Protein AF-A0A6N6WNL1-F1 (afdb_monomer)

pLDDT: mean 95.26, std 5.89, range [54.28, 98.38]

Structure (mmCIF, N/CA/C/O backbone):
data_AF-A0A6N6WNL1-F1
#
_entry.id   AF-A0A6N6WNL1-F1
#
loop_
_atom_site.group_PDB
_atom_site.id
_atom_site.type_symbol
_atom_site.label_atom_id
_atom_site.label_alt_id
_atom_site.label_comp_id
_atom_site.label_asym_id
_atom_site.label_entity_id
_atom_site.label_seq_id
_atom_site.pdbx_PDB_ins_code
_atom_site.Cartn_x
_atom_site.Cartn_y
_atom_site.Cartn_z
_atom_site.occupancy
_atom_site.B_iso_or_equiv
_atom_site.auth_seq_id
_atom_site.auth_comp_id
_atom_site.auth_asym_id
_atom_site.auth_atom_id
_atom_site.pdbx_PDB_model_num
ATOM 1 N N . VAL A 1 1 ? -6.130 -13.171 14.166 1.00 95.88 1 VAL A N 1
ATOM 2 C CA . VAL A 1 1 ? -7.103 -13.820 15.067 1.00 95.88 1 VAL A CA 1
ATOM 3 C C . VAL A 1 1 ? -6.305 -14.293 16.251 1.00 95.88 1 VAL A C 1
ATOM 5 O O . VAL A 1 1 ? -5.308 -14.968 16.035 1.00 95.88 1 VAL A O 1
ATOM 8 N N . GLU A 1 2 ? -6.684 -13.873 17.445 1.00 97.56 2 GLU A N 1
ATOM 9 C CA . GLU A 1 2 ? -5.993 -14.223 18.682 1.00 97.56 2 GLU A CA 1
ATOM 10 C C . GLU A 1 2 ? -6.581 -15.492 19.305 1.00 97.56 2 GLU A C 1
ATOM 12 O O . GLU A 1 2 ? -7.674 -15.935 18.948 1.00 97.56 2 GLU A O 1
ATOM 17 N N . HIS A 1 3 ? -5.864 -16.082 20.262 1.00 97.12 3 HIS A N 1
ATOM 18 C CA . HIS A 1 3 ? -6.266 -17.338 20.908 1.00 97.12 3 HIS A CA 1
ATOM 19 C C . HIS A 1 3 ? -7.615 -17.275 21.639 1.00 97.12 3 HIS A C 1
ATOM 21 O O . HIS A 1 3 ? -8.263 -18.302 21.808 1.00 97.12 3 HIS A O 1
ATOM 27 N N . ASN A 1 4 ? -8.05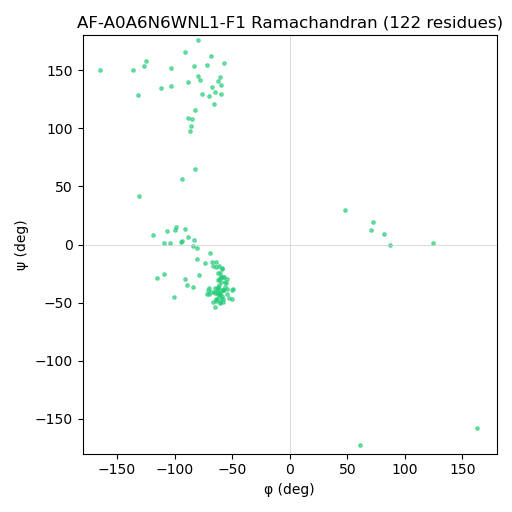1 -16.087 22.058 1.00 97.31 4 ASN A N 1
ATOM 28 C CA . ASN A 1 4 ? -9.356 -15.867 22.686 1.00 97.31 4 ASN A CA 1
ATOM 29 C C . ASN A 1 4 ? -10.503 -15.692 21.665 1.00 97.31 4 ASN A C 1
ATOM 31 O O . ASN A 1 4 ? -11.627 -15.377 22.056 1.00 97.31 4 ASN A O 1
ATOM 35 N N . GLY A 1 5 ? -10.215 -15.831 20.369 1.00 97.75 5 GLY A N 1
ATOM 36 C CA . GLY A 1 5 ? -11.161 -15.635 19.276 1.00 97.75 5 GLY A CA 1
ATOM 37 C C . GLY A 1 5 ? -11.269 -14.193 18.778 1.00 97.75 5 GLY A C 1
ATOM 38 O O . GLY A 1 5 ? -12.026 -13.945 17.839 1.00 97.75 5 GLY A O 1
ATOM 39 N N . ASP A 1 6 ? -10.537 -13.233 19.352 1.00 98.06 6 ASP A N 1
ATOM 40 C CA . ASP A 1 6 ? -10.593 -11.845 18.892 1.00 98.06 6 ASP A CA 1
ATOM 41 C C . ASP A 1 6 ? -10.006 -11.695 17.487 1.00 98.06 6 ASP A C 1
ATOM 43 O O . ASP A 1 6 ? -8.945 -12.227 17.144 1.00 98.06 6 ASP A O 1
ATOM 47 N N . VAL A 1 7 ? -10.709 -10.937 16.653 1.00 98.06 7 VAL A N 1
ATOM 48 C CA . VAL A 1 7 ? -10.313 -10.664 15.273 1.00 98.06 7 VAL A CA 1
ATOM 49 C C . VAL A 1 7 ? -9.938 -9.198 15.152 1.00 98.06 7 VAL A C 1
ATOM 51 O O . VAL A 1 7 ? -10.645 -8.320 15.639 1.00 98.06 7 VAL A O 1
ATOM 54 N N . TYR A 1 8 ? -8.819 -8.939 14.482 1.00 98.12 8 TYR A N 1
ATOM 55 C CA . TYR A 1 8 ? -8.274 -7.607 14.242 1.00 98.12 8 TYR A CA 1
ATOM 56 C C . TYR A 1 8 ? -8.072 -7.390 12.746 1.00 98.12 8 TYR A C 1
ATOM 58 O O . TYR A 1 8 ? -7.913 -8.347 11.986 1.00 98.12 8 TYR A O 1
ATOM 66 N N . ALA A 1 9 ? -8.026 -6.124 12.340 1.00 97.50 9 ALA A N 1
ATOM 67 C CA . ALA A 1 9 ? -7.916 -5.719 10.941 1.00 97.50 9 ALA A CA 1
ATOM 68 C C . ALA A 1 9 ? -6.631 -6.193 10.226 1.00 97.50 9 ALA A C 1
ATOM 70 O O . ALA A 1 9 ? -6.626 -6.362 9.004 1.00 97.50 9 ALA A O 1
ATOM 71 N N . CYS A 1 10 ? -5.527 -6.352 10.965 1.00 96.81 10 CYS A N 1
ATOM 72 C CA . CYS A 1 10 ? -4.204 -6.741 10.465 1.00 96.81 10 CYS A CA 1
ATOM 73 C C . CYS A 1 10 ? -3.310 -7.170 11.641 1.00 96.81 10 CYS A C 1
ATOM 75 O O . CYS A 1 10 ? -3.437 -6.644 12.745 1.00 96.81 10 CYS A O 1
ATOM 77 N N . ASP A 1 11 ? -2.369 -8.074 11.388 1.00 96.44 11 ASP A N 1
ATOM 78 C CA . ASP A 1 11 ? -1.333 -8.533 12.326 1.00 96.44 11 ASP A CA 1
ATOM 79 C C . ASP A 1 11 ? -0.431 -7.404 12.865 1.00 96.44 11 ASP A C 1
ATOM 81 O O . ASP A 1 11 ? 0.038 -7.459 13.996 1.00 96.44 11 ASP A O 1
ATOM 85 N N . HIS A 1 12 ? -0.239 -6.321 12.108 1.00 96.25 12 HIS A N 1
ATOM 86 C CA . HIS A 1 12 ? 0.492 -5.132 12.573 1.00 96.25 12 HIS A CA 1
ATOM 87 C C . HIS A 1 12 ? -0.360 -4.128 13.378 1.00 96.25 12 HIS A C 1
ATOM 89 O O . HIS A 1 12 ? 0.153 -3.088 13.821 1.00 96.25 12 HIS A O 1
ATOM 95 N N . TYR A 1 13 ? -1.653 -4.420 13.540 1.00 96.25 13 TYR A N 1
ATOM 96 C CA . TYR A 1 13 ? -2.671 -3.554 14.137 1.00 96.25 13 TYR A CA 1
ATOM 97 C C . TYR A 1 13 ? -3.494 -4.300 15.202 1.00 96.25 13 TYR A C 1
ATOM 99 O O . TYR A 1 13 ? -4.704 -4.131 15.293 1.00 96.25 13 TYR A O 1
ATOM 107 N N . VAL A 1 14 ? -2.846 -5.110 16.041 1.00 96.69 14 VAL A N 1
ATOM 108 C CA . VAL A 1 14 ? -3.494 -5.825 17.157 1.00 96.69 14 VAL A CA 1
ATOM 109 C C . VAL A 1 14 ? -3.631 -4.896 18.374 1.00 96.69 14 VAL A C 1
ATOM 111 O O . VAL A 1 14 ? -2.991 -5.071 19.407 1.00 96.69 14 VAL A O 1
ATOM 114 N N . TYR A 1 15 ? -4.434 -3.839 18.225 1.00 95.69 15 TYR A N 1
ATOM 115 C CA . TYR A 1 15 ? -4.775 -2.893 19.295 1.00 95.69 15 TYR A CA 1
ATOM 116 C C . TYR A 1 15 ? -6.298 -2.756 19.414 1.00 95.69 15 TYR A C 1
ATOM 118 O O . TYR A 1 15 ? -6.986 -2.946 18.407 1.00 95.69 15 TYR A O 1
ATOM 126 N N . PRO A 1 16 ? -6.849 -2.394 20.590 1.00 96.31 16 PRO A N 1
ATOM 127 C CA . PRO A 1 16 ? -8.297 -2.349 20.811 1.00 96.31 16 PRO A CA 1
ATOM 128 C C . PRO A 1 16 ? -9.083 -1.570 19.745 1.00 96.31 16 PRO A C 1
ATOM 130 O O . PRO A 1 16 ? -10.130 -2.028 19.304 1.00 96.31 16 PRO A O 1
ATOM 133 N N . GLN A 1 17 ? -8.545 -0.451 19.256 1.00 96.31 17 GLN A N 1
ATOM 134 C CA . GLN A 1 17 ? -9.165 0.391 18.225 1.00 96.31 17 GLN A CA 1
ATOM 135 C C . GLN A 1 17 ? -9.220 -0.234 16.815 1.00 96.31 17 GLN A C 1
ATOM 137 O O . GLN A 1 17 ? -9.829 0.335 15.915 1.00 96.31 17 GLN A O 1
ATOM 142 N N . TYR A 1 18 ? -8.586 -1.388 16.604 1.00 97.19 18 TYR A N 1
ATOM 143 C CA . TYR A 1 18 ? -8.605 -2.150 15.348 1.00 97.19 18 TYR A CA 1
ATOM 144 C C . TYR A 1 18 ? -9.214 -3.550 15.520 1.00 97.19 18 TYR A C 1
ATOM 146 O O . TYR A 1 18 ? -9.134 -4.371 14.602 1.00 97.19 18 TYR A O 1
ATOM 154 N N . ARG A 1 19 ? -9.795 -3.846 16.693 1.00 97.62 19 ARG A N 1
ATOM 155 C CA . ARG A 1 19 ? -10.563 -5.072 16.923 1.00 97.62 19 ARG A CA 1
ATOM 156 C C . ARG A 1 19 ? -11.868 -4.987 16.134 1.00 97.62 19 ARG A C 1
ATOM 158 O O . ARG A 1 19 ? -12.596 -4.011 16.274 1.00 97.62 19 ARG A O 1
ATOM 165 N N . LEU A 1 20 ? -12.143 -6.009 15.332 1.00 98.00 20 LEU A N 1
ATOM 166 C CA . LEU A 1 20 ? -13.355 -6.134 14.520 1.00 98.00 20 LEU A CA 1
ATOM 167 C C . LEU A 1 20 ? -14.473 -6.876 15.254 1.00 98.00 20 LEU A C 1
ATOM 169 O O . LEU A 1 20 ? -15.643 -6.620 15.001 1.00 98.00 20 LEU A O 1
ATOM 173 N N . GLY A 1 21 ? -14.112 -7.791 16.155 1.00 97.44 21 GLY A N 1
ATOM 174 C CA . GLY A 1 21 ? -15.072 -8.623 16.869 1.00 97.44 21 GLY A CA 1
ATOM 175 C C . GLY A 1 21 ? -14.428 -9.849 17.501 1.00 97.44 21 GLY A C 1
ATOM 176 O O . GLY A 1 21 ? -13.216 -9.875 17.744 1.00 97.44 21 GLY A O 1
ATOM 177 N N . ASN A 1 22 ? -15.250 -10.862 17.761 1.00 98.31 22 ASN A N 1
ATOM 178 C CA . ASN A 1 22 ? -14.819 -12.168 18.243 1.00 98.31 22 ASN A CA 1
ATOM 179 C C . ASN A 1 22 ? -15.489 -13.273 17.415 1.00 98.31 22 ASN A C 1
ATOM 181 O O . ASN A 1 22 ? -16.710 -13.289 17.254 1.00 98.31 22 ASN A O 1
ATOM 185 N N . MET A 1 23 ? -14.696 -14.213 16.901 1.00 97.50 23 MET A N 1
ATOM 186 C CA . MET A 1 23 ? -15.163 -15.253 15.978 1.00 97.50 23 MET A CA 1
ATOM 187 C C . MET A 1 23 ? -16.120 -16.275 16.607 1.00 97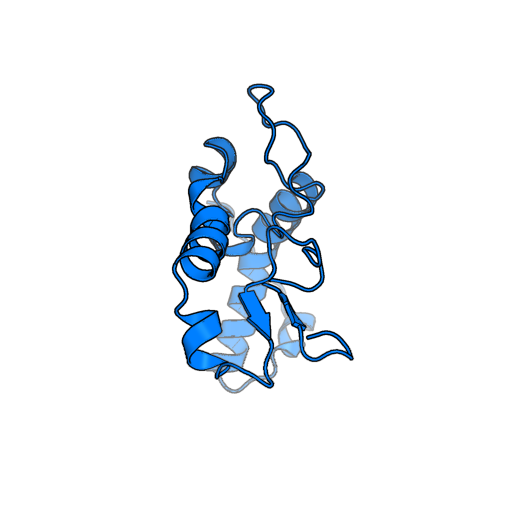.50 23 MET A C 1
ATOM 189 O O . MET A 1 23 ? -16.770 -17.025 15.887 1.00 97.50 23 MET A O 1
ATOM 193 N N . HIS A 1 24 ? -16.208 -16.328 17.938 1.00 97.75 24 HIS A N 1
ATOM 194 C CA . HIS A 1 24 ? -17.196 -17.155 18.632 1.00 97.75 24 HIS A CA 1
ATOM 195 C C . HIS A 1 24 ? -18.582 -16.495 18.687 1.00 97.75 24 HIS A C 1
ATOM 197 O O . HIS A 1 24 ? -19.553 -17.150 19.053 1.00 97.75 24 HIS A O 1
ATOM 203 N N . GLN A 1 25 ? -18.674 -15.204 18.353 1.00 97.69 25 GLN A N 1
ATOM 204 C CA . GLN A 1 25 ? -19.891 -14.395 18.456 1.00 97.69 25 GLN A CA 1
ATOM 205 C C . GLN A 1 25 ? -20.402 -13.911 17.095 1.00 97.69 25 GLN A C 1
ATOM 207 O O . GLN A 1 25 ? -21.597 -13.677 16.945 1.00 97.69 25 GLN A O 1
ATOM 212 N N . GLN A 1 26 ? -19.504 -13.735 16.126 1.00 96.94 26 GLN A N 1
ATOM 213 C CA . GLN A 1 26 ? -19.788 -13.181 14.804 1.00 96.94 26 GLN A CA 1
ATOM 214 C C . GLN A 1 26 ? -19.094 -14.005 13.724 1.00 96.94 26 GLN A C 1
ATOM 216 O O . GLN A 1 26 ? -18.011 -14.560 13.933 1.00 96.94 26 GLN A O 1
ATOM 221 N N . THR A 1 27 ? -19.688 -14.042 12.538 1.00 97.75 27 THR A N 1
ATOM 222 C CA . THR A 1 27 ? -19.050 -14.619 11.358 1.00 97.75 27 THR A CA 1
ATOM 223 C C . THR A 1 27 ? -17.917 -13.720 10.857 1.00 97.75 27 THR A C 1
ATOM 225 O O . THR A 1 27 ? -17.911 -12.501 11.039 1.00 97.75 27 THR A O 1
ATOM 228 N N . ILE A 1 28 ? -16.940 -14.315 10.166 1.00 95.75 28 ILE A N 1
ATOM 229 C CA . ILE A 1 28 ? -15.848 -13.551 9.540 1.00 95.75 28 ILE A CA 1
ATOM 230 C C . ILE A 1 28 ? -16.388 -12.581 8.480 1.00 95.75 28 ILE A C 1
ATOM 232 O O . ILE A 1 28 ? -15.856 -11.481 8.354 1.00 95.75 28 ILE A O 1
ATOM 236 N N . ALA A 1 29 ? -17.446 -12.961 7.758 1.00 97.25 29 ALA A N 1
ATOM 237 C CA . ALA A 1 29 ? -18.079 -12.106 6.757 1.00 97.25 29 ALA A CA 1
ATOM 238 C C . ALA A 1 29 ? -18.610 -10.808 7.383 1.00 97.25 29 ALA A C 1
ATOM 240 O O . ALA A 1 29 ? -18.233 -9.729 6.940 1.00 97.25 29 ALA A O 1
ATOM 241 N N . GLU A 1 30 ? -19.366 -10.901 8.483 1.00 97.88 30 GLU A N 1
ATOM 242 C CA . GLU A 1 30 ? -19.858 -9.723 9.218 1.00 97.88 30 GLU A CA 1
ATOM 243 C C . GLU A 1 30 ? -18.714 -8.811 9.689 1.00 97.88 30 GLU A C 1
ATOM 245 O O . GLU A 1 30 ? -18.820 -7.587 9.620 1.00 97.88 30 GLU A O 1
ATOM 250 N N . MET A 1 31 ? -17.594 -9.390 10.136 1.00 97.56 31 MET A N 1
ATOM 251 C CA . MET A 1 31 ? -16.425 -8.618 10.568 1.00 97.56 31 MET A CA 1
ATOM 252 C C . MET A 1 31 ? -15.694 -7.942 9.397 1.00 97.56 31 MET A C 1
ATOM 254 O O . MET A 1 31 ? -15.256 -6.796 9.533 1.00 97.56 31 MET A O 1
ATOM 258 N N . ILE A 1 32 ? -15.570 -8.612 8.247 1.00 95.06 32 ILE A N 1
ATOM 259 C CA . ILE A 1 32 ? -14.947 -8.053 7.035 1.00 95.06 32 ILE A CA 1
ATOM 260 C C . ILE A 1 32 ? -15.801 -6.932 6.441 1.00 95.06 32 ILE A C 1
ATOM 262 O O . ILE A 1 32 ? -15.255 -5.900 6.047 1.00 95.06 32 ILE A O 1
ATOM 266 N N . ASP A 1 33 ? -17.120 -7.113 6.429 1.00 96.75 33 ASP A N 1
ATOM 267 C CA . ASP A 1 33 ? -18.070 -6.143 5.883 1.00 96.75 33 ASP A CA 1
ATOM 268 C C . ASP A 1 33 ? -18.368 -4.994 6.860 1.00 96.75 33 ASP A C 1
ATOM 270 O O . ASP A 1 33 ? -19.079 -4.050 6.512 1.00 96.75 33 ASP A O 1
ATOM 274 N N . SER A 1 34 ? -17.800 -5.025 8.072 1.00 97.19 34 SER A N 1
ATOM 275 C CA . SER A 1 34 ? -18.003 -3.986 9.082 1.00 97.19 34 SER A CA 1
ATOM 276 C C . SER A 1 34 ? -17.527 -2.600 8.604 1.00 97.19 34 SER A C 1
ATOM 278 O O . SER A 1 34 ? -16.480 -2.486 7.953 1.00 97.19 34 SER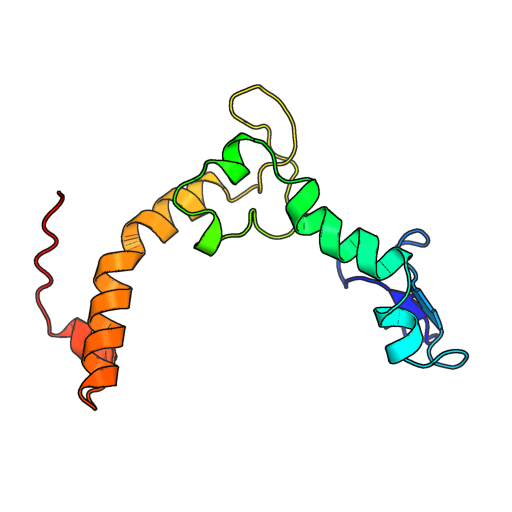 A O 1
ATOM 280 N N . PRO A 1 35 ? -18.219 -1.503 8.979 1.00 97.25 35 PRO A N 1
ATOM 281 C CA . PRO A 1 35 ? -17.813 -0.151 8.589 1.00 97.25 35 PRO A CA 1
ATOM 282 C C . PRO A 1 35 ? -16.377 0.201 9.001 1.00 97.25 35 PRO A C 1
ATOM 284 O O . PRO A 1 35 ? -15.655 0.858 8.256 1.00 97.25 35 PRO A O 1
ATOM 287 N N . GLN A 1 36 ? -15.929 -0.269 10.169 1.00 96.44 36 GLN A N 1
ATOM 288 C CA . GLN A 1 36 ? -14.566 -0.045 10.654 1.00 96.44 36 GLN A CA 1
ATOM 289 C C . GLN A 1 36 ? -13.520 -0.718 9.757 1.00 96.44 36 GLN A C 1
ATOM 291 O O . GLN A 1 36 ? -12.492 -0.106 9.459 1.00 96.44 36 GLN A O 1
ATOM 296 N N . GLN A 1 37 ? -13.775 -1.949 9.298 1.00 97.62 37 GLN A N 1
ATOM 297 C CA . GLN A 1 37 ? -12.858 -2.649 8.400 1.00 97.62 37 GLN A CA 1
ATOM 298 C C . GLN A 1 37 ? -12.833 -2.017 7.006 1.00 97.62 37 GLN A C 1
ATOM 300 O O . GLN A 1 37 ? -11.759 -1.901 6.408 1.00 97.62 37 GLN A O 1
ATOM 305 N N . GLN A 1 38 ? -13.984 -1.552 6.511 1.00 97.69 38 GLN A N 1
ATOM 306 C CA . GLN A 1 38 ? -14.060 -0.800 5.257 1.00 97.69 38 GLN A CA 1
ATOM 307 C C . GLN A 1 38 ? -13.229 0.487 5.340 1.00 97.69 38 GLN A C 1
ATOM 309 O O . GLN A 1 38 ? -12.352 0.696 4.503 1.00 97.69 38 GLN A O 1
ATOM 314 N N . VAL A 1 39 ? -13.409 1.294 6.395 1.00 97.44 39 VAL A N 1
ATOM 315 C CA . VAL A 1 39 ? -12.614 2.515 6.629 1.00 97.44 39 VAL A CA 1
ATOM 316 C C . VAL A 1 39 ? -11.121 2.194 6.715 1.00 97.44 39 VAL A C 1
ATOM 318 O O . VAL A 1 39 ? -10.321 2.819 6.020 1.00 97.44 39 VAL A O 1
ATOM 321 N N . PHE A 1 40 ? -10.734 1.167 7.481 1.00 97.50 40 PHE A N 1
ATOM 322 C CA . PHE A 1 40 ? -9.338 0.725 7.574 1.00 97.50 40 PHE A CA 1
ATOM 323 C C . PHE A 1 40 ? -8.754 0.331 6.208 1.00 97.50 40 PHE A C 1
ATOM 325 O O . PHE A 1 40 ? -7.587 0.605 5.917 1.00 97.50 40 PHE A O 1
ATOM 332 N N . GLY A 1 41 ? -9.549 -0.323 5.358 1.00 96.75 41 GLY A N 1
ATOM 333 C CA . GLY A 1 41 ? -9.174 -0.684 3.994 1.00 96.75 41 GLY A CA 1
ATOM 334 C C . GLY A 1 41 ? -8.998 0.532 3.085 1.00 96.75 41 GLY A C 1
ATOM 335 O O . GLY A 1 41 ? -7.966 0.666 2.425 1.00 96.75 41 GLY A O 1
ATOM 336 N N . GLU A 1 42 ? -9.975 1.435 3.075 1.00 97.38 42 GLU A N 1
ATOM 337 C CA . GLU A 1 42 ? -9.980 2.641 2.246 1.00 97.38 42 GLU A CA 1
ATOM 338 C C . GLU A 1 42 ? -8.859 3.617 2.620 1.00 97.38 42 GLU A C 1
ATOM 340 O O . GLU A 1 42 ? -8.226 4.216 1.740 1.00 97.38 42 GLU A O 1
ATOM 345 N N . ASP A 1 43 ? -8.557 3.739 3.913 1.00 96.50 43 ASP A N 1
ATOM 346 C CA . ASP A 1 43 ? -7.509 4.610 4.442 1.00 96.50 43 ASP A CA 1
ATOM 347 C C . ASP A 1 43 ? -6.123 4.273 3.890 1.00 96.50 43 ASP A C 1
ATOM 349 O O . ASP A 1 43 ? -5.299 5.171 3.684 1.00 96.50 43 ASP A O 1
ATOM 353 N N . LYS A 1 44 ? -5.880 3.007 3.520 1.00 96.12 44 LYS A N 1
ATOM 354 C CA . LYS A 1 44 ? -4.627 2.586 2.870 1.00 96.12 44 LYS A CA 1
ATOM 355 C C . LYS A 1 44 ? -4.337 3.399 1.611 1.00 96.12 44 LYS A C 1
ATOM 357 O O . LYS A 1 44 ? -3.163 3.654 1.330 1.00 96.12 44 LYS A O 1
ATOM 362 N N . PHE A 1 45 ? -5.370 3.820 0.880 1.00 95.69 45 PHE A N 1
ATOM 363 C CA . PHE A 1 45 ? -5.247 4.685 -0.291 1.00 95.69 45 PHE A CA 1
ATOM 364 C C . PHE A 1 45 ? -5.572 6.151 0.026 1.00 95.69 45 PHE A C 1
ATOM 366 O O . PHE A 1 45 ? -4.817 7.043 -0.366 1.00 95.69 45 PHE A O 1
ATOM 373 N N . LYS A 1 46 ? -6.661 6.425 0.761 1.00 96.56 46 LYS A N 1
ATOM 374 C CA . LYS A 1 46 ? -7.106 7.796 1.072 1.00 96.56 46 LYS A CA 1
ATOM 375 C C . LYS A 1 46 ? -6.052 8.594 1.845 1.00 96.56 46 LYS A C 1
ATOM 377 O O . LYS A 1 46 ? -5.912 9.790 1.604 1.00 96.56 46 LYS A O 1
ATOM 382 N N . GLN A 1 47 ? -5.246 7.954 2.685 1.00 95.75 47 GLN A N 1
ATOM 383 C CA . GLN A 1 47 ? -4.200 8.633 3.456 1.00 95.75 47 GLN A CA 1
ATOM 384 C C . GLN A 1 47 ? -2.854 8.740 2.720 1.00 95.75 47 GLN A C 1
ATOM 386 O O . GLN A 1 47 ? -1.864 9.181 3.300 1.00 95.75 47 GLN A O 1
ATOM 391 N N . LEU A 1 48 ? -2.771 8.343 1.443 1.00 97.19 48 LEU A N 1
ATOM 392 C CA . LEU A 1 48 ? -1.543 8.532 0.670 1.00 97.19 48 LEU A CA 1
ATOM 393 C C . LEU A 1 48 ? -1.239 10.027 0.472 1.00 97.19 48 LEU A C 1
ATOM 395 O O . LEU A 1 48 ? -2.118 10.753 -0.016 1.00 97.19 48 LEU A O 1
ATOM 399 N N . PRO A 1 49 ? 0.008 10.471 0.741 1.00 96.31 49 PRO A N 1
ATOM 400 C CA . PRO A 1 49 ? 0.444 11.833 0.450 1.00 96.31 49 PRO A CA 1
ATOM 401 C C . PRO A 1 49 ? 0.282 12.190 -1.029 1.00 96.31 49 PRO A C 1
ATOM 403 O O . PRO A 1 49 ? 0.338 11.318 -1.904 1.00 96.31 49 PRO A O 1
ATOM 406 N N . ALA A 1 50 ? 0.168 13.487 -1.327 1.00 95.38 50 ALA A N 1
ATOM 407 C CA . ALA A 1 50 ? 0.080 13.982 -2.702 1.00 95.38 50 ALA A CA 1
ATOM 408 C C . ALA A 1 50 ? 1.258 13.494 -3.565 1.00 95.38 50 ALA A C 1
ATOM 410 O O . ALA A 1 50 ? 1.048 13.068 -4.698 1.00 95.38 50 ALA A O 1
ATOM 411 N N . GLN A 1 51 ? 2.467 13.442 -2.989 1.00 96.50 51 GLN A N 1
ATOM 412 C CA . GLN A 1 51 ? 3.658 12.889 -3.640 1.00 96.50 51 GLN A CA 1
ATOM 413 C C . GLN A 1 51 ? 3.480 11.427 -4.081 1.00 96.50 51 GLN A C 1
ATOM 415 O O . GLN A 1 51 ? 3.959 11.043 -5.144 1.00 96.50 51 GLN A O 1
ATOM 420 N N . CYS A 1 52 ? 2.811 10.588 -3.282 1.00 97.50 52 CYS A N 1
ATOM 421 C CA . CYS A 1 52 ? 2.528 9.208 -3.676 1.00 97.50 52 CYS A CA 1
ATOM 422 C C . CYS A 1 52 ? 1.487 9.165 -4.797 1.00 97.50 52 CYS A C 1
ATOM 424 O O . CYS A 1 52 ? 1.660 8.410 -5.749 1.00 97.50 52 CYS A O 1
ATOM 426 N N . ARG A 1 53 ? 0.432 9.986 -4.706 1.00 95.75 53 ARG A N 1
ATOM 427 C CA . ARG A 1 53 ? -0.672 10.025 -5.681 1.00 95.75 53 ARG A CA 1
ATOM 428 C C . ARG A 1 53 ? -0.222 10.437 -7.086 1.00 95.75 53 ARG A C 1
ATOM 430 O O . ARG A 1 53 ? -0.798 9.959 -8.056 1.00 95.75 53 ARG A O 1
ATOM 437 N N . SER A 1 54 ? 0.814 11.270 -7.196 1.00 95.75 54 SER A N 1
ATOM 438 C CA . SER A 1 54 ? 1.431 11.666 -8.471 1.00 95.75 54 SER A CA 1
ATOM 439 C C . SER A 1 54 ? 2.644 10.813 -8.875 1.00 95.75 54 SER A C 1
ATOM 441 O O . SER A 1 54 ? 3.275 11.079 -9.895 1.00 95.75 54 SER A O 1
ATOM 443 N N . CYS A 1 55 ? 3.010 9.790 -8.097 1.00 97.25 55 CYS A N 1
ATOM 444 C CA . CYS A 1 55 ? 4.218 9.010 -8.347 1.00 97.25 55 CYS A CA 1
ATOM 445 C C . CYS A 1 55 ? 4.046 8.025 -9.515 1.00 97.25 55 CYS A C 1
ATOM 447 O O . CYS A 1 55 ? 3.161 7.170 -9.493 1.00 97.25 55 CYS A O 1
ATOM 449 N N . ASN A 1 56 ? 4.984 8.038 -10.470 1.00 96.38 56 ASN A N 1
ATOM 450 C CA . ASN A 1 56 ? 4.979 7.142 -11.639 1.00 96.38 56 ASN A CA 1
ATOM 451 C C . ASN A 1 56 ? 5.004 5.640 -11.297 1.00 96.38 56 ASN A C 1
ATOM 453 O O . ASN A 1 56 ? 4.638 4.819 -12.133 1.00 96.38 56 ASN A O 1
ATOM 457 N N . VAL A 1 57 ? 5.432 5.264 -10.086 1.00 97.12 57 VAL A N 1
ATOM 458 C CA . VAL A 1 57 ? 5.468 3.861 -9.632 1.00 97.12 57 VAL A CA 1
ATOM 459 C C . VAL A 1 57 ? 4.376 3.525 -8.612 1.00 97.12 57 VAL A C 1
ATOM 461 O O . VAL A 1 57 ? 4.415 2.453 -8.010 1.00 97.12 57 VAL A O 1
ATOM 464 N N . LEU A 1 58 ? 3.384 4.402 -8.407 1.00 97.56 58 LEU A N 1
ATOM 465 C CA . LEU A 1 58 ? 2.323 4.183 -7.418 1.00 97.56 58 LEU A CA 1
ATOM 466 C C . LEU A 1 58 ? 1.609 2.844 -7.620 1.00 97.56 58 LEU A C 1
ATOM 468 O O . LEU A 1 58 ? 1.388 2.130 -6.652 1.00 97.56 58 LEU A O 1
ATOM 472 N N . LYS A 1 59 ? 1.296 2.471 -8.864 1.00 96.19 59 LYS A N 1
ATOM 473 C CA . LYS A 1 59 ? 0.606 1.204 -9.162 1.00 96.19 59 LYS A CA 1
ATOM 474 C C . LYS A 1 59 ? 1.424 -0.041 -8.799 1.00 96.19 59 LYS A C 1
ATOM 476 O O . LYS A 1 59 ? 0.845 -1.111 -8.658 1.00 96.19 59 LYS A O 1
ATOM 481 N N . ALA A 1 60 ? 2.744 0.093 -8.655 1.00 96.50 60 ALA A N 1
ATOM 482 C CA . ALA A 1 60 ? 3.626 -1.001 -8.267 1.00 96.50 60 ALA A CA 1
ATOM 483 C C . ALA A 1 60 ? 3.776 -1.121 -6.741 1.00 96.50 60 ALA A C 1
ATOM 485 O O . ALA A 1 60 ? 3.885 -2.229 -6.227 1.00 96.50 60 ALA A O 1
ATOM 486 N N . CYS A 1 61 ? 3.776 0.001 -6.008 1.00 97.31 61 CYS A N 1
ATOM 487 C CA . CYS A 1 61 ? 4.041 -0.009 -4.564 1.00 97.31 61 CYS A CA 1
ATOM 488 C C . CYS A 1 61 ? 2.820 0.286 -3.680 1.00 97.31 61 CYS A C 1
ATOM 490 O O . CYS A 1 61 ? 2.832 -0.075 -2.507 1.00 97.31 61 CYS A O 1
ATOM 492 N N . TRP A 1 62 ? 1.812 1.000 -4.192 1.00 97.56 62 TRP A N 1
ATOM 493 C CA . TRP A 1 62 ? 0.645 1.522 -3.463 1.00 97.56 62 TRP A CA 1
ATOM 494 C C . TRP A 1 62 ? 0.985 2.253 -2.149 1.00 97.56 62 TRP A C 1
ATOM 496 O O . TRP A 1 62 ? 0.218 2.245 -1.189 1.00 97.56 62 TRP A O 1
ATOM 506 N N . GLY A 1 63 ? 2.167 2.878 -2.088 1.00 97.00 63 GLY A N 1
ATOM 507 C CA . GLY A 1 63 ? 2.696 3.527 -0.882 1.00 97.00 63 GLY A CA 1
ATOM 508 C C . GLY A 1 63 ? 3.122 2.563 0.234 1.00 97.00 63 GLY A C 1
ATOM 509 O O . GLY A 1 63 ? 3.348 2.999 1.362 1.00 97.00 63 GLY A O 1
ATOM 510 N N . GLY A 1 64 ? 3.232 1.265 -0.055 1.00 97.00 64 GLY A N 1
ATOM 511 C CA . GLY A 1 64 ? 3.618 0.216 0.887 1.00 97.00 64 GLY A CA 1
ATOM 512 C C . GLY A 1 64 ? 2.663 0.062 2.077 1.00 97.00 64 GLY A C 1
ATOM 513 O O . GLY A 1 64 ? 1.604 0.690 2.142 1.00 97.00 64 GLY A O 1
ATOM 514 N N . CYS A 1 65 ? 3.054 -0.772 3.045 1.00 97.06 65 CYS A N 1
ATOM 515 C CA . CYS A 1 65 ? 2.287 -0.990 4.275 1.00 97.06 65 CYS A CA 1
ATOM 516 C C . CYS A 1 65 ? 2.119 0.326 5.066 1.00 97.06 65 CYS A C 1
ATOM 518 O O . CYS A 1 65 ? 3.135 0.977 5.333 1.00 97.06 65 CYS A O 1
ATOM 520 N N . PRO A 1 66 ? 0.892 0.700 5.492 1.00 96.06 66 PRO A N 1
ATOM 521 C CA . PRO A 1 66 ? 0.654 1.893 6.308 1.00 96.06 66 PRO A CA 1
ATOM 522 C C . PRO A 1 66 ? 1.456 1.935 7.614 1.00 96.06 66 PRO A C 1
ATOM 524 O O . PRO A 1 66 ? 1.914 3.005 8.003 1.00 96.06 66 PRO A O 1
ATOM 527 N N . LYS A 1 67 ? 1.736 0.779 8.235 1.00 95.62 67 LYS A N 1
ATOM 528 C CA . LYS A 1 67 ? 2.566 0.684 9.451 1.00 95.62 67 LYS A CA 1
ATOM 529 C C . LYS A 1 67 ? 3.967 1.273 9.260 1.00 95.62 67 LYS A C 1
ATOM 531 O O . LYS A 1 67 ? 4.572 1.751 10.211 1.00 95.62 67 LYS A O 1
ATOM 536 N N . HIS A 1 68 ? 4.477 1.257 8.029 1.00 97.31 68 HIS A N 1
ATOM 537 C CA . HIS A 1 68 ? 5.812 1.747 7.688 1.00 97.31 68 HIS A CA 1
ATOM 538 C C . HIS A 1 68 ? 5.793 3.162 7.086 1.00 97.31 68 HIS A C 1
ATOM 540 O O . HIS A 1 68 ? 6.799 3.588 6.520 1.00 97.31 68 HIS A O 1
ATOM 546 N N . ARG A 1 69 ? 4.667 3.891 7.157 1.00 96.75 69 ARG A N 1
ATOM 547 C CA . ARG A 1 69 ? 4.489 5.226 6.557 1.00 96.75 69 ARG A CA 1
ATOM 548 C C . ARG A 1 69 ? 4.798 6.378 7.517 1.00 96.75 69 ARG A C 1
ATOM 550 O O . ARG A 1 69 ? 3.963 7.243 7.755 1.00 96.75 69 ARG A O 1
ATOM 557 N N . PHE A 1 70 ? 6.002 6.384 8.072 1.00 96.06 70 PHE A N 1
ATOM 558 C CA . PHE A 1 70 ? 6.437 7.378 9.062 1.00 96.06 70 PHE A CA 1
ATOM 559 C C . PHE A 1 70 ? 7.480 8.371 8.528 1.00 96.06 70 PHE A C 1
ATOM 561 O O . PHE A 1 70 ? 7.928 9.240 9.271 1.00 96.06 70 PHE A O 1
ATOM 568 N N . MET A 1 71 ? 7.869 8.271 7.253 1.00 97.94 71 MET A N 1
ATOM 569 C CA . MET A 1 71 ? 8.782 9.234 6.637 1.00 97.94 71 MET A CA 1
ATOM 570 C C . MET A 1 71 ? 8.040 10.477 6.155 1.00 97.94 71 MET A C 1
ATOM 572 O O . MET A 1 71 ? 6.854 10.423 5.810 1.00 97.94 71 MET A O 1
ATOM 576 N N . LEU A 1 72 ? 8.770 11.588 6.100 1.00 97.62 72 LEU A N 1
ATOM 577 C CA . LEU A 1 72 ? 8.285 12.848 5.552 1.00 97.62 72 LEU A CA 1
ATOM 578 C C . LEU A 1 72 ? 8.351 12.839 4.022 1.00 97.62 72 LEU A C 1
ATOM 580 O O . LEU A 1 72 ? 9.269 12.267 3.434 1.00 97.62 72 LEU A O 1
ATOM 584 N N . ASP A 1 73 ? 7.378 13.483 3.388 1.00 95.81 73 ASP A N 1
ATOM 585 C CA . ASP A 1 73 ? 7.378 13.805 1.969 1.00 95.81 73 ASP A CA 1
ATOM 586 C C . ASP A 1 73 ? 8.233 15.043 1.656 1.00 95.81 73 ASP A C 1
ATOM 588 O O . ASP A 1 73 ? 8.777 15.692 2.551 1.00 95.81 73 ASP A O 1
ATOM 592 N N . ALA A 1 74 ? 8.364 15.380 0.371 1.00 94.31 74 ALA A N 1
ATOM 593 C CA . ALA A 1 74 ? 9.155 16.525 -0.081 1.00 94.31 74 ALA A CA 1
ATOM 594 C C . ALA A 1 74 ? 8.647 17.883 0.447 1.00 94.31 74 ALA A C 1
ATOM 596 O O . ALA A 1 74 ? 9.396 18.855 0.432 1.00 94.31 74 ALA A O 1
ATOM 597 N N . SER A 1 75 ? 7.395 17.960 0.915 1.00 94.81 75 SER A N 1
ATOM 598 C CA . SER A 1 75 ? 6.812 19.145 1.559 1.00 94.81 75 SER A CA 1
ATOM 599 C C . SER A 1 75 ? 6.934 19.126 3.089 1.00 94.81 75 SER A C 1
ATOM 601 O O . SER A 1 75 ? 6.429 20.027 3.754 1.00 94.81 75 SER A O 1
ATOM 603 N N . GLY A 1 76 ? 7.582 18.104 3.656 1.00 95.62 76 GLY A N 1
ATOM 604 C CA . GLY A 1 76 ? 7.731 17.918 5.097 1.00 95.62 76 GLY A CA 1
ATOM 605 C C . GLY A 1 76 ? 6.521 17.271 5.779 1.00 95.62 76 GLY A C 1
ATOM 606 O O . GLY A 1 76 ? 6.484 17.224 7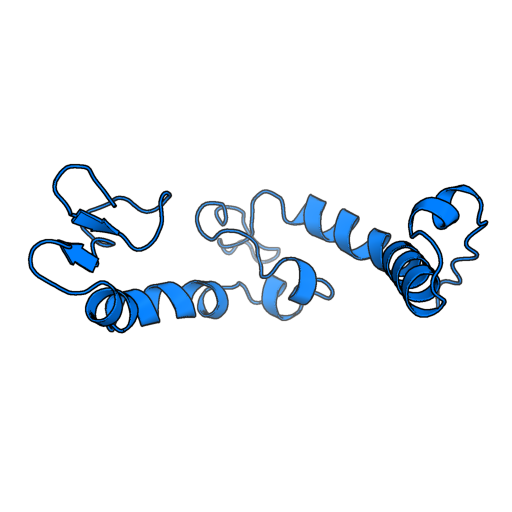.006 1.00 95.62 76 GLY A O 1
ATOM 607 N N . LYS A 1 77 ? 5.528 16.763 5.034 1.00 93.94 77 LYS A N 1
ATOM 608 C CA . LYS A 1 77 ? 4.345 16.098 5.611 1.00 93.94 77 LYS A CA 1
ATOM 609 C C . LYS A 1 77 ? 4.597 14.602 5.815 1.00 93.94 77 LYS A C 1
ATOM 611 O O . LYS A 1 77 ? 5.191 13.974 4.944 1.00 93.94 77 LYS A O 1
ATOM 616 N N . PRO A 1 78 ? 4.139 13.989 6.918 1.00 95.12 78 PRO A N 1
ATOM 617 C CA . PRO A 1 78 ? 4.313 12.555 7.136 1.00 95.12 78 PRO A CA 1
ATOM 618 C C . PRO A 1 78 ? 3.484 11.716 6.151 1.00 95.12 78 PRO A C 1
ATOM 620 O O . PRO A 1 78 ? 2.512 12.193 5.563 1.00 95.12 78 PRO A O 1
ATOM 623 N N . GLY A 1 79 ? 3.840 10.437 6.015 1.00 95.81 79 GLY A N 1
ATOM 624 C CA . GLY A 1 79 ? 3.041 9.441 5.292 1.00 95.81 79 GLY A CA 1
ATOM 625 C C . GLY A 1 79 ? 3.782 8.709 4.174 1.00 95.81 79 GLY A C 1
ATOM 626 O O . GLY A 1 79 ? 3.194 7.855 3.505 1.00 95.81 79 GLY A O 1
ATOM 627 N N . LEU A 1 80 ? 5.070 8.998 3.956 1.00 98.00 80 LEU A N 1
ATOM 628 C CA . LEU A 1 80 ? 5.890 8.185 3.065 1.00 98.00 80 LEU A CA 1
ATOM 629 C C . LEU A 1 80 ? 6.321 6.895 3.750 1.00 98.00 80 LEU A C 1
ATOM 631 O O . LEU A 1 80 ? 6.695 6.872 4.922 1.00 98.00 80 LEU A O 1
ATOM 635 N N . ASN A 1 81 ? 6.324 5.816 2.970 1.00 98.38 81 ASN A N 1
ATOM 636 C CA . ASN A 1 81 ? 6.924 4.564 3.395 1.00 98.38 81 ASN A 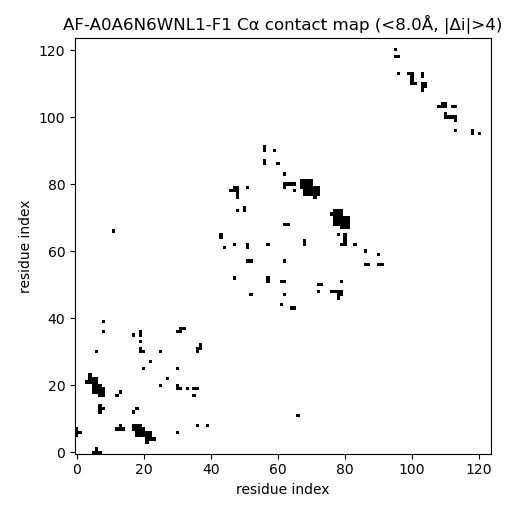CA 1
ATOM 637 C C . ASN A 1 81 ? 8.430 4.741 3.642 1.00 98.38 81 ASN A C 1
ATOM 639 O O . ASN A 1 81 ? 9.103 5.379 2.831 1.00 98.38 81 ASN A O 1
ATOM 643 N N . TYR A 1 82 ? 8.966 4.110 4.686 1.00 98.19 82 TYR A N 1
ATOM 644 C CA . TYR A 1 82 ? 10.404 4.078 4.965 1.00 98.19 82 TYR A CA 1
ATOM 645 C C . TYR A 1 82 ? 11.255 3.679 3.750 1.00 98.19 82 TYR A C 1
ATOM 647 O O . TYR A 1 82 ? 12.286 4.286 3.477 1.00 98.19 82 TYR A O 1
ATOM 655 N N . LEU A 1 83 ? 10.774 2.725 2.949 1.00 97.94 83 LEU A N 1
ATOM 656 C CA . LEU A 1 83 ? 11.472 2.220 1.766 1.00 97.94 83 LEU A CA 1
ATOM 657 C C . LEU A 1 83 ? 11.123 2.974 0.473 1.00 97.94 83 LEU A C 1
ATOM 659 O O . LEU A 1 83 ? 11.454 2.501 -0.613 1.00 97.94 83 LEU A O 1
ATOM 663 N N . CYS A 1 84 ? 10.472 4.141 0.544 1.00 98.12 84 CYS A N 1
ATOM 664 C CA . CYS A 1 84 ? 9.987 4.866 -0.638 1.00 98.12 84 CYS A CA 1
ATOM 665 C C . CYS A 1 84 ? 11.086 5.104 -1.689 1.00 98.12 84 CYS A C 1
ATOM 667 O O . CYS A 1 84 ? 10.872 4.826 -2.870 1.00 98.12 84 CYS A O 1
ATOM 669 N N . ALA A 1 85 ? 12.278 5.546 -1.278 1.00 96.94 85 ALA A N 1
ATOM 670 C CA . ALA A 1 85 ? 13.400 5.759 -2.197 1.00 96.94 85 ALA A CA 1
ATOM 671 C C . ALA A 1 85 ? 13.857 4.453 -2.879 1.00 96.94 85 ALA A C 1
ATOM 673 O O . ALA A 1 85 ? 14.098 4.427 -4.088 1.00 96.94 85 ALA A O 1
ATOM 674 N N . GLY A 1 86 ? 13.904 3.352 -2.122 1.00 97.81 86 GLY A N 1
ATOM 675 C CA . GLY A 1 86 ? 14.219 2.020 -2.639 1.00 97.81 86 GLY A CA 1
ATOM 676 C C . GLY A 1 86 ? 13.174 1.531 -3.641 1.00 97.81 86 GLY A C 1
ATOM 677 O O . GLY A 1 86 ? 13.530 1.113 -4.740 1.00 97.81 86 GLY A O 1
ATOM 678 N N . TYR A 1 87 ? 11.885 1.671 -3.317 1.00 97.81 87 TYR A N 1
ATOM 679 C CA . TYR A 1 87 ? 10.786 1.340 -4.226 1.00 97.81 87 TYR A CA 1
ATOM 680 C C . TYR A 1 87 ? 10.851 2.143 -5.522 1.00 97.81 87 TYR A C 1
ATOM 682 O O . TYR A 1 87 ? 10.699 1.571 -6.597 1.00 97.81 87 TYR A O 1
ATOM 690 N N . GLN A 1 88 ? 11.122 3.447 -5.450 1.00 97.25 88 GLN A N 1
ATOM 691 C CA . GLN A 1 88 ? 11.279 4.265 -6.650 1.00 97.25 88 GLN A CA 1
ATOM 692 C C . GLN A 1 88 ? 12.411 3.759 -7.545 1.00 97.25 88 GLN A C 1
ATOM 694 O O . GLN A 1 88 ? 12.218 3.644 -8.753 1.00 97.25 88 GLN A O 1
ATOM 699 N N . ARG A 1 89 ? 13.577 3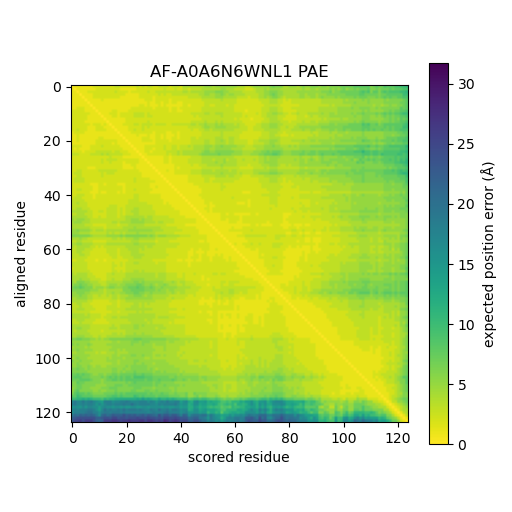.437 -6.973 1.00 97.38 89 ARG A N 1
ATOM 700 C CA . ARG A 1 89 ? 14.706 2.897 -7.742 1.00 97.38 89 ARG A CA 1
ATOM 701 C C . ARG A 1 89 ? 14.368 1.537 -8.352 1.00 97.38 89 ARG A C 1
ATOM 703 O O . ARG A 1 89 ? 14.578 1.336 -9.544 1.00 97.38 89 ARG A O 1
ATOM 710 N N . TYR A 1 90 ? 13.824 0.630 -7.549 1.00 97.25 90 TYR A N 1
ATOM 711 C CA . TYR A 1 90 ? 13.521 -0.737 -7.957 1.00 97.25 90 TYR A CA 1
ATOM 712 C C . TYR A 1 90 ? 12.442 -0.783 -9.046 1.00 97.25 90 TYR A C 1
ATOM 714 O O . TYR A 1 90 ? 12.678 -1.290 -10.141 1.00 97.25 90 TYR A O 1
ATOM 722 N N . PHE A 1 91 ? 11.284 -0.163 -8.809 1.00 97.06 91 PHE A N 1
ATOM 723 C CA . PHE A 1 91 ? 10.154 -0.230 -9.738 1.00 97.06 91 PHE A CA 1
ATOM 724 C C . PHE A 1 91 ? 10.336 0.598 -11.015 1.00 97.06 91 PHE A C 1
ATOM 726 O O . PHE A 1 91 ? 9.631 0.350 -11.988 1.00 97.06 91 PHE A O 1
ATOM 733 N N . ARG A 1 92 ? 11.286 1.543 -11.060 1.00 95.44 92 ARG A N 1
ATOM 734 C CA . ARG A 1 92 ? 11.698 2.188 -12.322 1.00 95.44 92 ARG A CA 1
ATOM 735 C C . ARG A 1 92 ? 12.649 1.319 -13.147 1.00 95.44 92 ARG A C 1
ATOM 737 O O . ARG A 1 92 ? 12.690 1.474 -14.360 1.00 95.44 92 ARG A O 1
ATOM 744 N N . HIS A 1 93 ? 13.402 0.427 -12.507 1.00 94.31 93 HIS A N 1
ATOM 745 C CA . HIS A 1 93 ? 14.384 -0.433 -13.170 1.00 94.31 93 HIS A CA 1
ATOM 746 C C . HIS A 1 93 ? 13.764 -1.708 -13.760 1.00 94.31 93 HIS A C 1
ATOM 748 O O . HIS A 1 93 ? 14.152 -2.144 -14.839 1.00 94.31 93 HIS A O 1
ATOM 754 N N . LEU A 1 94 ? 12.780 -2.291 -13.075 1.00 94.44 94 LEU A N 1
ATOM 755 C CA . LEU A 1 94 ? 12.156 -3.559 -13.458 1.00 94.44 94 LEU A CA 1
ATOM 756 C C . LEU A 1 94 ? 11.408 -3.623 -14.808 1.00 94.44 94 LEU A C 1
ATOM 758 O O . LEU A 1 94 ? 11.452 -4.694 -15.416 1.00 94.44 94 LEU A O 1
ATOM 762 N N . PRO A 1 95 ? 10.691 -2.582 -15.288 1.00 93.69 95 PRO A N 1
ATOM 763 C CA . PRO A 1 95 ? 9.752 -2.721 -16.404 1.00 93.69 95 PRO A CA 1
ATOM 764 C C . PRO A 1 95 ? 10.284 -3.423 -17.665 1.00 93.69 95 PRO A C 1
ATOM 766 O O . PRO A 1 95 ? 9.593 -4.327 -18.138 1.00 93.69 95 PRO A O 1
ATOM 769 N N . PRO A 1 96 ? 11.479 -3.100 -18.208 1.00 93.12 96 PRO A N 1
ATOM 770 C CA . PRO A 1 96 ? 11.990 -3.800 -19.389 1.00 93.12 96 PRO A CA 1
ATOM 771 C C . PRO A 1 96 ? 12.205 -5.302 -19.145 1.00 93.12 96 PRO A C 1
ATOM 773 O O 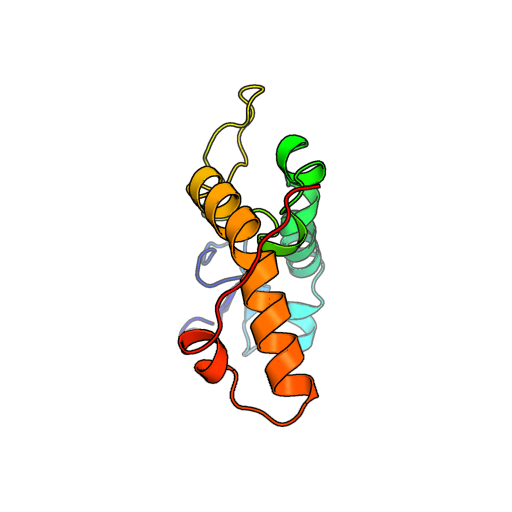. PRO A 1 96 ? 11.878 -6.116 -20.006 1.00 93.12 96 PRO A O 1
ATOM 776 N N . TYR A 1 97 ? 12.682 -5.685 -17.960 1.00 94.50 97 TYR A N 1
ATOM 777 C CA . TYR A 1 97 ? 12.927 -7.085 -17.609 1.00 94.50 97 TYR A CA 1
ATOM 778 C C . TYR A 1 97 ? 11.623 -7.855 -17.388 1.00 94.50 97 TYR A C 1
ATOM 780 O O . TYR A 1 97 ? 11.470 -8.969 -17.884 1.00 94.50 97 TYR A O 1
ATOM 788 N N . LEU A 1 98 ? 10.650 -7.251 -16.694 1.00 94.62 98 LEU A N 1
ATOM 789 C CA . LEU A 1 98 ? 9.325 -7.851 -16.516 1.00 94.62 98 LEU A CA 1
ATOM 790 C C . LEU A 1 98 ? 8.603 -8.025 -17.856 1.00 94.62 98 LEU A C 1
ATOM 792 O O . LEU A 1 98 ? 7.961 -9.051 -18.070 1.00 94.62 98 LEU A O 1
ATOM 796 N N . LYS A 1 99 ? 8.738 -7.059 -18.774 1.00 94.56 99 LYS A N 1
ATOM 797 C CA . LYS A 1 99 ? 8.183 -7.171 -20.127 1.00 94.56 99 LYS A CA 1
ATOM 798 C C . LYS A 1 99 ? 8.816 -8.331 -20.890 1.00 94.56 99 LYS A C 1
ATOM 800 O O . LYS A 1 99 ? 8.080 -9.138 -21.442 1.00 94.56 99 LYS A O 1
ATOM 805 N N . ALA A 1 100 ? 10.142 -8.453 -20.864 1.00 95.06 100 ALA A N 1
ATOM 806 C CA . ALA A 1 100 ? 10.841 -9.550 -21.526 1.00 95.06 100 ALA A CA 1
ATOM 807 C C . ALA A 1 100 ? 10.449 -10.927 -20.963 1.00 95.06 100 ALA A C 1
ATOM 809 O O . ALA A 1 100 ? 10.169 -11.841 -21.732 1.00 95.06 100 ALA A O 1
ATOM 810 N N . MET A 1 101 ? 10.357 -11.072 -19.635 1.00 96.88 101 MET A N 1
ATOM 811 C CA . MET A 1 101 ? 9.870 -12.314 -19.018 1.00 96.88 101 MET A CA 1
ATOM 812 C C . MET A 1 101 ? 8.420 -12.617 -19.409 1.00 96.88 101 MET A C 1
ATOM 814 O O . MET A 1 101 ? 8.106 -13.757 -19.735 1.00 96.88 101 MET A O 1
ATOM 818 N N . SER A 1 102 ? 7.550 -11.604 -19.420 1.00 96.94 102 SER A N 1
ATOM 819 C CA . SER A 1 102 ? 6.158 -11.750 -19.859 1.00 96.94 102 SER A CA 1
ATOM 820 C C . SER A 1 102 ? 6.065 -12.204 -21.320 1.00 96.94 102 SER A C 1
ATOM 822 O O . SER A 1 102 ? 5.304 -13.115 -21.637 1.00 96.94 102 SER A O 1
ATOM 824 N N . ASP A 1 103 ? 6.890 -11.636 -22.203 1.00 95.75 103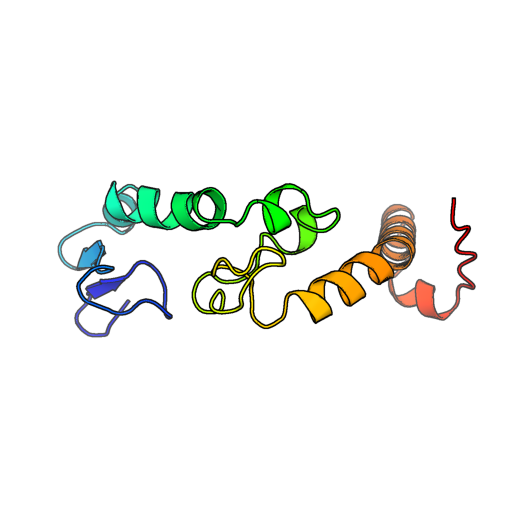 ASP A N 1
ATOM 825 C CA . ASP A 1 103 ? 6.928 -12.008 -23.618 1.00 95.75 103 ASP A CA 1
ATOM 826 C C . ASP A 1 103 ? 7.411 -13.444 -23.821 1.00 95.75 103 ASP A C 1
ATOM 828 O O . ASP A 1 103 ? 6.825 -14.170 -24.618 1.00 95.75 103 ASP A O 1
ATOM 832 N N . LEU A 1 104 ? 8.431 -13.886 -23.080 1.00 96.50 104 LEU A N 1
ATOM 833 C CA . LEU A 1 104 ? 8.889 -15.279 -23.113 1.00 96.50 104 LEU A CA 1
ATOM 834 C C . LEU A 1 104 ? 7.760 -16.241 -22.732 1.00 96.50 104 LEU A C 1
ATOM 836 O O . LEU A 1 104 ? 7.471 -17.175 -23.482 1.00 96.50 104 LEU A O 1
ATOM 840 N N . LEU A 1 105 ? 7.075 -15.965 -21.619 1.00 98.00 105 LEU A N 1
ATOM 841 C CA . LEU A 1 105 ? 5.952 -16.778 -21.152 1.00 98.00 105 LEU A CA 1
ATOM 842 C C . LEU A 1 105 ? 4.807 -16.807 -22.173 1.00 98.00 105 LEU A C 1
ATOM 844 O O . LEU A 1 105 ? 4.262 -17.874 -22.447 1.00 98.00 105 LEU A O 1
ATOM 848 N N . ALA A 1 106 ? 4.482 -15.666 -22.788 1.00 97.81 106 ALA A N 1
ATOM 849 C CA . ALA A 1 106 ? 3.448 -15.572 -23.819 1.00 97.81 106 ALA A CA 1
ATOM 850 C C . ALA A 1 106 ? 3.763 -16.410 -25.075 1.00 97.81 106 ALA A C 1
ATOM 852 O O . ALA A 1 106 ? 2.845 -16.823 -25.778 1.00 97.81 106 ALA A O 1
ATOM 853 N N . HIS A 1 107 ? 5.043 -16.700 -25.332 1.00 97.00 107 HIS A N 1
ATOM 854 C CA . HIS A 1 107 ? 5.502 -17.555 -26.432 1.00 97.00 107 HIS A CA 1
ATOM 855 C C . HIS A 1 107 ? 5.818 -18.995 -25.987 1.00 97.00 107 HIS A C 1
ATOM 857 O O . HIS A 1 107 ? 6.485 -19.730 -26.713 1.00 97.00 107 HIS A O 1
ATOM 863 N N . GLY A 1 108 ? 5.371 -19.413 -24.797 1.00 97.69 108 GLY A N 1
ATOM 864 C CA . GLY A 1 108 ? 5.569 -20.777 -24.295 1.00 97.69 108 GLY A CA 1
ATOM 865 C C . GLY A 1 108 ? 7.008 -21.093 -23.882 1.00 97.69 108 GLY A C 1
ATOM 866 O O . GLY A 1 108 ? 7.380 -22.263 -23.802 1.00 97.69 108 GLY A O 1
ATOM 867 N N . ARG A 1 109 ? 7.829 -2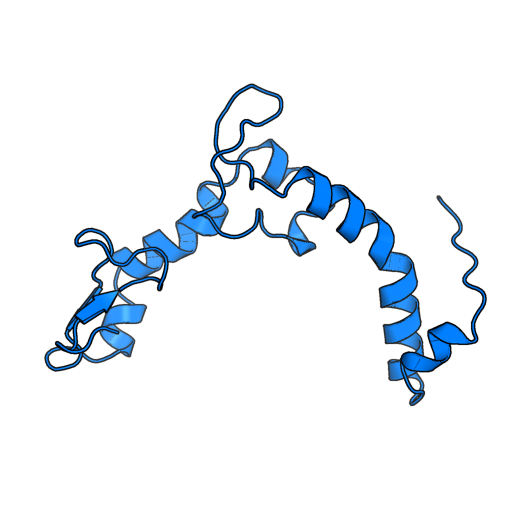0.069 -23.628 1.00 97.62 109 ARG A N 1
ATOM 868 C CA . ARG A 1 109 ? 9.217 -20.224 -23.187 1.00 97.62 109 ARG A CA 1
ATOM 869 C C . ARG A 1 109 ? 9.384 -19.958 -21.692 1.00 97.62 109 ARG A C 1
ATOM 871 O O . ARG A 1 109 ? 8.644 -19.150 -21.127 1.00 97.62 109 ARG A O 1
ATOM 878 N N . PRO A 1 110 ? 10.379 -20.582 -21.039 1.00 97.50 110 PRO A N 1
ATOM 879 C CA . PRO A 1 110 ? 10.716 -20.267 -19.658 1.00 97.50 110 PRO A CA 1
ATOM 880 C C . PRO A 1 110 ? 11.123 -18.798 -19.491 1.00 97.50 110 PRO A C 1
ATOM 882 O O . PRO A 1 110 ? 11.930 -18.271 -20.256 1.00 97.50 110 PRO A O 1
ATOM 885 N N . ALA A 1 111 ? 10.636 -18.143 -18.433 1.00 97.19 111 ALA A N 1
ATOM 886 C CA . ALA A 1 111 ? 11.065 -16.784 -18.086 1.00 97.19 111 ALA A CA 1
ATOM 887 C C . ALA A 1 111 ? 12.580 -16.695 -17.811 1.00 97.19 111 ALA A C 1
ATOM 889 O O . ALA A 1 111 ? 13.182 -15.650 -18.047 1.00 97.19 111 ALA A O 1
ATOM 890 N N . SER A 1 112 ? 13.201 -17.795 -17.361 1.00 97.06 112 SER A N 1
ATOM 891 C CA . SER A 1 112 ? 14.648 -17.909 -17.131 1.00 97.06 112 SER A CA 1
ATOM 892 C C . SER A 1 112 ? 15.481 -17.651 -18.381 1.00 97.06 112 SER A C 1
ATOM 894 O O . SER A 1 112 ? 16.644 -17.273 -18.266 1.00 97.06 112 SER A O 1
ATOM 896 N N . ASP A 1 113 ? 14.896 -17.784 -19.569 1.00 96.19 113 ASP A N 1
ATOM 897 C CA . ASP A 1 113 ? 15.610 -17.541 -20.813 1.00 96.19 113 ASP A CA 1
ATOM 898 C C . ASP A 1 113 ? 16.056 -16.079 -20.977 1.00 96.19 113 ASP A C 1
ATOM 900 O O . ASP A 1 113 ? 16.939 -15.789 -21.785 1.00 96.19 113 ASP A O 1
ATOM 904 N N . ILE A 1 114 ? 15.506 -15.157 -20.176 1.00 95.00 114 ILE A N 1
ATOM 905 C CA . ILE A 1 114 ? 15.997 -13.779 -20.070 1.00 95.00 114 ILE A CA 1
ATOM 906 C C . ILE A 1 114 ? 17.489 -13.720 -19.715 1.00 95.00 114 ILE A C 1
ATOM 908 O O . ILE A 1 114 ? 18.179 -12.803 -20.149 1.00 95.00 114 ILE A O 1
ATOM 912 N N . MET A 1 115 ? 18.005 -14.715 -18.984 1.00 94.25 115 MET A N 1
ATOM 913 C CA . MET A 1 115 ? 19.418 -14.804 -18.598 1.00 94.25 115 MET A CA 1
ATOM 914 C C . MET A 1 115 ? 20.347 -15.033 -19.798 1.00 94.25 115 MET A C 1
ATOM 916 O O . MET A 1 115 ? 21.543 -14.773 -19.706 1.00 94.25 115 MET A O 1
ATOM 920 N N . HIS A 1 116 ? 19.797 -15.494 -20.924 1.00 91.75 116 HIS A N 1
ATOM 921 C CA . HIS A 1 116 ? 20.509 -15.711 -22.184 1.00 91.75 116 HIS A CA 1
ATOM 922 C C . HIS A 1 116 ? 20.216 -14.617 -23.223 1.00 91.75 116 HIS A C 1
ATOM 924 O O . HIS A 1 116 ? 20.705 -14.690 -24.349 1.00 91.75 116 HIS A O 1
ATOM 930 N N . ALA A 1 117 ? 19.405 -13.613 -22.874 1.00 82.56 117 ALA A N 1
ATOM 931 C CA . ALA A 1 117 ? 19.001 -12.539 -23.770 1.00 82.56 117 ALA A CA 1
ATOM 932 C C . ALA A 1 117 ? 19.769 -11.243 -23.474 1.00 82.56 117 ALA A C 1
ATOM 934 O O . ALA A 1 117 ? 19.888 -10.813 -22.327 1.00 82.56 117 ALA A O 1
ATOM 935 N N . HIS A 1 118 ? 20.224 -10.556 -24.523 1.00 83.19 118 HIS A N 1
ATOM 936 C CA . HIS A 1 118 ? 20.698 -9.179 -24.407 1.00 83.19 118 HIS A CA 1
ATOM 937 C C . HIS A 1 118 ? 19.528 -8.212 -24.594 1.00 83.19 118 HIS A C 1
ATOM 939 O O . HIS A 1 118 ? 19.008 -8.050 -25.697 1.00 83.19 118 HIS A O 1
ATOM 945 N N . LEU A 1 119 ? 19.109 -7.564 -23.506 1.00 84.25 119 LEU A N 1
ATOM 946 C CA . LEU A 1 119 ? 18.046 -6.564 -23.549 1.00 84.25 119 LEU A CA 1
ATOM 947 C C . LEU A 1 119 ? 18.594 -5.206 -23.988 1.00 84.25 119 LEU A C 1
ATOM 949 O O . LEU A 1 119 ? 19.370 -4.574 -23.273 1.00 84.25 119 LEU A O 1
ATOM 953 N N . LEU A 1 120 ? 18.137 -4.735 -25.146 1.00 81.50 120 LEU A N 1
ATOM 954 C CA . LEU A 1 120 ? 18.368 -3.369 -25.605 1.00 81.50 120 LEU A CA 1
ATOM 955 C C . LEU A 1 120 ? 17.276 -2.461 -25.029 1.00 81.50 120 LEU A C 1
ATOM 957 O O . LEU A 1 120 ? 16.162 -2.392 -25.546 1.00 81.50 120 LEU A O 1
ATOM 961 N N . VAL A 1 121 ? 17.587 -1.783 -23.923 1.00 77.75 121 VAL A N 1
ATOM 962 C CA . VAL A 1 121 ? 16.676 -0.815 -23.301 1.00 77.75 121 VAL A CA 1
ATOM 963 C C . VAL A 1 121 ? 16.874 0.540 -23.971 1.00 77.75 121 VAL A C 1
ATOM 965 O O . VAL A 1 121 ? 17.836 1.247 -23.686 1.00 77.75 121 VAL A O 1
ATOM 968 N N . VAL A 1 122 ? 15.965 0.901 -24.875 1.00 72.19 122 VAL A N 1
ATOM 969 C CA . VAL A 1 122 ? 15.949 2.237 -25.481 1.00 72.19 122 VAL A CA 1
ATOM 970 C C . VAL A 1 122 ? 15.173 3.170 -24.557 1.00 72.19 122 VAL A C 1
ATOM 972 O O . VAL A 1 122 ? 13.951 3.059 -24.434 1.00 72.19 122 VAL A O 1
ATOM 975 N N . SER A 1 123 ? 15.880 4.078 -23.887 1.00 67.38 123 SER A N 1
ATOM 976 C CA . SER A 1 123 ? 15.248 5.195 -23.182 1.00 67.38 123 SER A CA 1
ATOM 977 C C . SER A 1 123 ? 14.599 6.113 -24.218 1.00 67.38 123 SER A C 1
ATOM 979 O O . SER A 1 123 ? 15.284 6.587 -25.123 1.00 67.38 123 SER A O 1
ATOM 981 N N . LYS A 1 124 ? 13.283 6.316 -24.110 1.00 54.28 124 LYS A N 1
ATOM 982 C CA . LYS A 1 124 ? 12.586 7.385 -24.835 1.00 54.28 124 LYS A CA 1
ATOM 983 C C . LYS A 1 124 ? 12.857 8.736 -24.191 1.00 54.28 124 LYS A C 1
ATOM 985 O O . LYS A 1 124 ? 12.975 8.760 -22.944 1.00 54.28 124 LYS A O 1
#

Foldseek 3Di:
DDPQQWDFLDPLTPDPLRTQGGVVVDPPVCSCPDPSSVCVVCCLQVVADPCLVPDPCCVVCVQPDQSQFQDADPVRHTGHGPCNVVSSVVSVPCPQLVVQLVVCVVVVHHSCCVVVDDGDDDDD

InterPro domains:
  IPR013785 Aldolase-type TIM barrel [G3DSA:3.20.20.70] (1-106)
  IPR023867 Anaerobic sulphatase maturase, radical SAM [PTHR43273] (1-117)
  IPR023885 4Fe4S-binding SPASM domain [PF13186] (1-56)
  IPR023885 4Fe4S-binding SPASM domain [TIGR04085] (1-84)
  IPR047207 Anaerobic sulfatase maturating enzyme, SPASM domain [cd21120] (1-96)
  IPR058240 Radical SAM superfamily [SSF102114] (1-65)

Secondary structure (DSSP, 8-state):
--TTSEEES-GGG-SGGGEEEETTTS-HHHHHSSHHHHHHHHHHHHT--HHHHT-TTHHHHTT--GGG--EE-TTS-EEE-TTHHHHHHHHHHSHHHHHHHHHHHHTT--GGGGGG--------

Radius of gyration: 20.24 Å; Cα contacts (8 Å, |Δi|>4): 127; chains: 1; bounding box: 41×40×49 Å

Sequence (124 aa):
VEHNGDVYACDHYVYPQYRLGNMHQQTIAEMIDSPQQQVFGEDKFKQLPAQCRSCNVLKACWGGCPKHRFMLDASGKPGLNYLCAGYQRYFRHLPPYLKAMSDLLAHGRPASDIMHAHLLVVSK

Mean predicted aligned error: 4.07 Å

Nearest PDB structures (foldseek):
  4k38-assembly2_B  TM=7.953E-01  e=3.818E-04  Clostridium perfringens ATCC 13124
  4k37-assembly2_B  TM=7.931E-01  e=5.905E-04  Clostridium perfringens ATCC 13124
  4k36-assembly1_A  TM=6.967E-01  e=3.370E-04  Clostridium perfringens ATCC 13124
  4k39-assembly2_B  TM=7.864E-01  e=1.035E-03  Clostridium perfringens ATCC 13124
  4k36-assembly2_B  TM=7.736E-01  e=1.413E-03  Clostridium perfringens ATCC 13124

Solvent-accessible surface area (backbone atoms only — not comparable to full-atom values): 7507 Å² total; per-residue (Å²): 110,48,97,89,33,40,30,44,79,40,92,95,39,81,44,82,95,34,53,59,51,39,61,89,82,43,55,70,64,62,37,59,72,27,69,67,43,48,50,60,57,50,42,58,61,73,61,50,36,70,72,48,77,73,36,93,52,29,93,80,51,59,57,54,62,70,94,46,25,77,29,61,42,99,85,67,47,69,35,31,24,73,56,47,71,57,50,54,56,49,60,68,62,43,56,69,57,54,49,52,30,50,53,31,47,77,70,78,38,63,48,71,53,54,83,78,52,88,82,84,83,79,83,128

Organism: Escherichia coli (NCBI:txid562)